Protein AF-A0A290HMY0-F1 (afdb_monomer)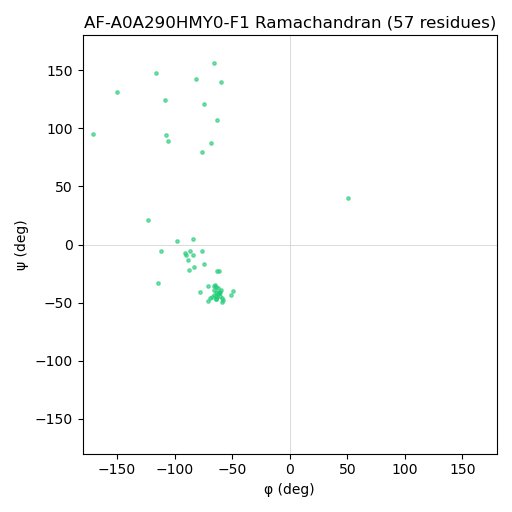

Solvent-accessible surface area (backbone atoms only — not comparable to full-atom values): 3808 Å² total; per-residue (Å²): 135,86,74,70,69,72,72,62,77,79,66,75,88,80,70,75,63,70,87,78,47,52,72,70,55,50,51,52,42,50,55,50,22,63,77,70,73,42,59,53,53,58,54,52,47,52,53,51,51,48,38,64,74,57,64,65,72,71,130

Structure (mmCIF, N/CA/C/O backbone):
data_AF-A0A290HMY0-F1
#
_entry.id   AF-A0A290HMY0-F1
#
loop_
_atom_site.group_PDB
_atom_site.id
_atom_site.type_symbol
_atom_site.label_atom_id
_atom_site.label_alt_id
_atom_site.label_comp_id
_atom_site.label_asym_id
_atom_site.label_entity_id
_atom_site.label_seq_id
_atom_site.pdbx_PDB_ins_code
_atom_site.Cartn_x
_atom_site.Cartn_y
_atom_site.Cartn_z
_atom_site.occupancy
_atom_site.B_iso_or_equiv
_atom_site.auth_seq_id
_atom_site.auth_comp_id
_atom_site.auth_asym_id
_atom_site.auth_atom_id
_atom_site.pdbx_PDB_model_num
ATOM 1 N N . MET A 1 1 ? -16.348 6.542 -34.256 1.00 45.97 1 MET A N 1
ATOM 2 C CA . MET A 1 1 ? -15.545 5.951 -33.157 1.00 45.97 1 MET A CA 1
ATOM 3 C C . MET A 1 1 ? -14.495 6.920 -32.580 1.00 45.97 1 MET A C 1
ATOM 5 O O . MET A 1 1 ? -13.625 6.489 -31.843 1.00 45.97 1 MET A O 1
ATOM 9 N N . GLU A 1 2 ? -14.563 8.235 -32.837 1.00 47.47 2 GLU A N 1
ATOM 10 C CA . GLU A 1 2 ? -13.436 9.150 -32.544 1.00 47.47 2 GLU A CA 1
ATOM 11 C C . GLU A 1 2 ? -13.526 9.945 -31.224 1.00 47.47 2 GLU A C 1
ATOM 13 O O . GLU A 1 2 ? -12.655 10.756 -30.925 1.00 47.47 2 GLU A O 1
ATOM 18 N N . LYS A 1 3 ? -14.564 9.733 -30.401 1.00 52.91 3 LYS A N 1
ATOM 19 C CA . LYS A 1 3 ? -14.768 10.512 -29.159 1.00 52.91 3 LYS A CA 1
ATOM 20 C C . LYS A 1 3 ? -14.591 9.733 -27.852 1.00 52.91 3 LYS A C 1
ATOM 22 O O . LYS A 1 3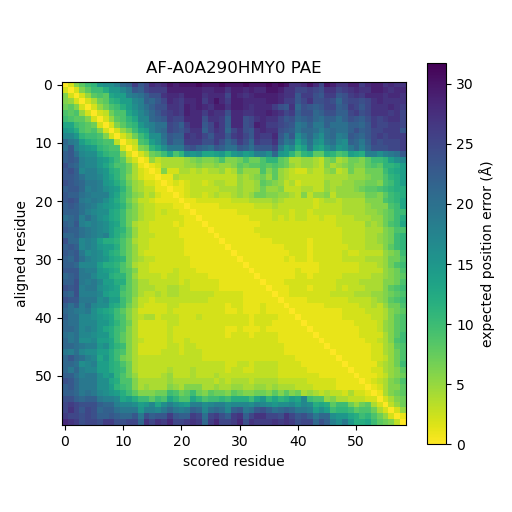 ? -14.581 10.357 -26.795 1.00 52.91 3 LYS A O 1
ATOM 27 N N . LEU A 1 4 ? -14.391 8.412 -27.895 1.00 46.94 4 LEU A N 1
ATOM 28 C CA . LEU A 1 4 ? -14.246 7.602 -26.674 1.00 46.94 4 LEU A CA 1
ATOM 29 C C . LEU A 1 4 ? -12.800 7.525 -26.152 1.00 46.94 4 LEU A C 1
ATOM 31 O O . LEU A 1 4 ? -12.577 7.306 -24.967 1.00 46.94 4 LEU A O 1
ATOM 35 N N . THR A 1 5 ? -11.805 7.763 -27.008 1.00 50.06 5 THR A N 1
ATOM 36 C CA . THR A 1 5 ? -10.380 7.585 -26.673 1.00 50.06 5 THR A CA 1
ATOM 37 C C . THR A 1 5 ? -9.749 8.785 -25.965 1.00 50.06 5 THR A C 1
ATOM 39 O O . THR A 1 5 ? -8.639 8.679 -25.450 1.00 50.06 5 THR A O 1
ATOM 42 N N . LYS A 1 6 ? -10.446 9.928 -25.868 1.00 42.69 6 LYS A N 1
ATOM 43 C CA . LYS A 1 6 ? -9.923 11.122 -25.177 1.00 42.69 6 LYS A CA 1
ATOM 44 C C . LYS A 1 6 ? -10.117 11.107 -23.657 1.00 42.69 6 LYS A C 1
ATOM 46 O O . LYS A 1 6 ? -9.388 11.813 -22.972 1.00 42.69 6 LYS A O 1
ATOM 51 N N . LYS A 1 7 ? -11.029 10.290 -23.113 1.00 43.91 7 LYS A N 1
ATOM 52 C CA . LYS A 1 7 ? -11.220 10.163 -21.651 1.00 43.91 7 LYS A CA 1
ATOM 53 C C . LYS A 1 7 ? -10.331 9.109 -20.985 1.00 43.91 7 LYS A C 1
ATOM 55 O O . LYS A 1 7 ? -10.188 9.138 -19.773 1.00 43.91 7 LYS A O 1
ATOM 60 N N . ILE A 1 8 ? -9.690 8.235 -21.763 1.00 49.16 8 ILE A N 1
ATOM 61 C CA . ILE A 1 8 ? -8.785 7.191 -21.244 1.00 49.16 8 ILE A CA 1
ATOM 62 C C . ILE A 1 8 ? -7.346 7.730 -21.082 1.00 49.16 8 ILE A C 1
ATOM 64 O O . ILE A 1 8 ? -6.481 7.072 -20.525 1.00 49.16 8 ILE A O 1
ATOM 68 N N . LYS A 1 9 ? -7.072 8.967 -21.519 1.00 40.53 9 LYS A N 1
ATOM 69 C CA . LYS A 1 9 ? -5.733 9.580 -21.460 1.00 40.53 9 LYS A CA 1
ATOM 70 C C . LYS A 1 9 ? -5.377 10.243 -20.118 1.00 40.53 9 LYS A C 1
ATOM 72 O O . LYS A 1 9 ? -4.324 10.861 -20.031 1.00 40.53 9 LYS A O 1
ATOM 77 N N . ALA A 1 10 ? -6.231 10.136 -19.096 1.00 45.66 10 ALA A N 1
ATOM 78 C CA . ALA A 1 10 ? -6.069 10.822 -17.804 1.00 45.66 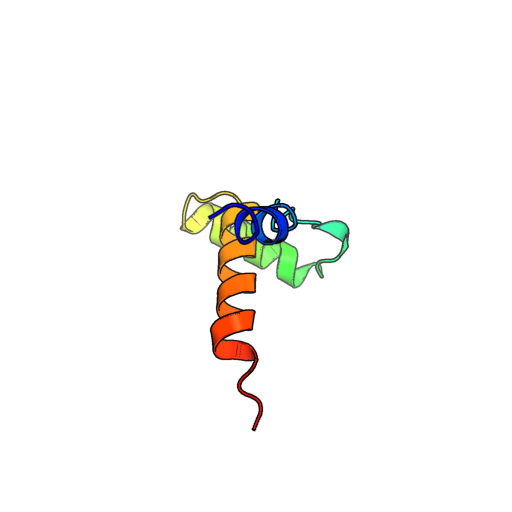10 ALA A CA 1
ATOM 79 C C . ALA A 1 10 ? -6.053 9.875 -16.583 1.00 45.66 10 ALA A C 1
ATOM 81 O O . ALA A 1 10 ? -6.336 10.284 -15.461 1.00 45.66 10 ALA A O 1
ATOM 82 N N . SER A 1 11 ? -5.756 8.593 -16.777 1.00 46.06 11 SER A N 1
ATOM 83 C CA . SER A 1 11 ? -5.618 7.602 -15.702 1.00 46.06 11 SER A CA 1
ATOM 84 C C . SER A 1 11 ? -4.608 6.558 -16.172 1.00 46.06 11 SER A C 1
ATOM 86 O O . SER A 1 11 ? -4.728 6.070 -17.284 1.00 46.06 11 SER A O 1
ATOM 88 N N . SER A 1 12 ? -3.592 6.141 -15.434 1.00 52.50 12 SER A N 1
ATOM 89 C CA . SER A 1 12 ? -3.244 6.397 -14.048 1.00 52.50 12 SER A CA 1
ATOM 90 C C . SER A 1 12 ? -1.842 5.805 -13.886 1.00 52.50 12 SER A C 1
ATOM 92 O O . SER A 1 12 ? -1.714 4.598 -13.687 1.00 52.50 12 SER A O 1
ATOM 94 N N . GLU A 1 13 ? -0.779 6.602 -14.016 1.00 61.50 13 GLU A N 1
ATOM 95 C CA . GLU A 1 13 ? 0.491 6.213 -13.394 1.00 61.50 13 GLU A CA 1
ATOM 96 C C . GLU A 1 13 ? 0.244 6.318 -11.887 1.00 61.50 13 GLU A C 1
ATOM 98 O O . GLU A 1 13 ? 0.368 7.388 -11.294 1.00 61.50 13 GLU A O 1
ATOM 103 N N . PHE A 1 14 ? -0.258 5.236 -11.287 1.00 72.88 14 PHE A N 1
ATOM 104 C CA . PHE A 1 14 ? -0.333 5.125 -9.839 1.00 72.88 14 PHE A CA 1
ATOM 105 C C . PHE A 1 14 ? 1.108 5.162 -9.340 1.00 72.88 14 PHE A C 1
ATOM 107 O O . PHE A 1 14 ? 1.853 4.217 -9.574 1.00 72.88 14 PHE A O 1
ATOM 114 N N . ARG A 1 15 ? 1.493 6.280 -8.726 1.00 81.69 15 ARG A N 1
ATOM 115 C CA . ARG A 1 15 ? 2.806 6.453 -8.115 1.00 81.69 15 ARG A CA 1
ATOM 116 C C . ARG A 1 15 ? 2.641 6.448 -6.613 1.00 81.69 15 ARG A C 1
ATOM 118 O O . ARG A 1 15 ? 1.858 7.233 -6.069 1.00 81.69 15 ARG A O 1
ATOM 125 N N . LEU A 1 16 ? 3.370 5.559 -5.961 1.00 85.19 16 LEU A N 1
ATOM 126 C CA . LEU A 1 16 ? 3.404 5.505 -4.511 1.00 85.19 16 LEU A CA 1
ATOM 127 C C . LEU A 1 16 ? 4.248 6.671 -3.971 1.00 85.19 16 LEU A C 1
ATOM 129 O O . LEU A 1 16 ? 5.429 6.783 -4.276 1.00 85.19 16 LEU A O 1
ATOM 133 N N . ASP A 1 17 ? 3.644 7.523 -3.143 1.00 87.69 17 ASP A N 1
ATOM 134 C CA . ASP A 1 17 ? 4.344 8.580 -2.404 1.00 87.69 17 ASP A CA 1
ATOM 135 C C . ASP A 1 17 ? 4.451 8.187 -0.924 1.00 87.69 17 ASP A C 1
ATOM 137 O O . ASP A 1 17 ? 3.563 8.481 -0.117 1.00 87.69 17 ASP A O 1
ATOM 141 N N . GLU A 1 18 ? 5.530 7.482 -0.569 1.00 85.38 18 GLU A N 1
ATOM 142 C CA . GLU A 1 18 ? 5.753 6.951 0.786 1.00 85.38 18 GLU A CA 1
ATOM 143 C C . GLU A 1 18 ? 5.832 8.058 1.852 1.00 85.38 18 GLU A C 1
ATOM 145 O O . GLU A 1 18 ? 5.505 7.811 3.013 1.00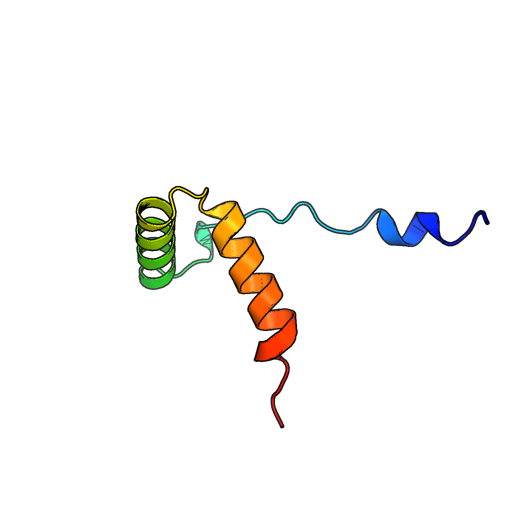 85.38 18 GLU A O 1
ATOM 150 N N . SER A 1 19 ? 6.161 9.300 1.468 1.00 88.88 19 SER A N 1
ATOM 151 C CA . SER A 1 19 ? 6.245 10.442 2.393 1.00 88.88 19 SER A CA 1
ATOM 152 C C . SER A 1 19 ? 4.908 10.798 3.054 1.00 88.88 19 SER A C 1
ATOM 154 O O . SER A 1 19 ? 4.880 11.386 4.135 1.00 88.88 19 SER A O 1
ATOM 156 N N . LYS A 1 20 ? 3.792 10.417 2.424 1.00 88.38 20 LYS A N 1
ATOM 157 C CA . LYS A 1 20 ? 2.432 10.634 2.937 1.00 88.38 20 LYS A CA 1
ATOM 158 C C . LYS A 1 20 ? 1.925 9.484 3.800 1.00 88.38 20 LYS A C 1
ATOM 160 O O . LYS A 1 20 ? 0.856 9.600 4.400 1.00 88.38 20 LYS A O 1
ATOM 165 N N . LEU A 1 21 ? 2.650 8.370 3.842 1.00 89.50 21 LEU A N 1
ATOM 166 C CA . LEU A 1 21 ? 2.290 7.224 4.661 1.00 89.50 21 LEU A CA 1
ATOM 167 C C . LEU A 1 21 ? 2.748 7.440 6.101 1.00 89.50 21 LEU A C 1
ATOM 169 O O . LEU A 1 21 ? 3.832 7.956 6.359 1.00 89.50 21 LEU A O 1
ATOM 173 N N . SER A 1 22 ? 1.931 6.994 7.054 1.00 94.19 22 SER A N 1
ATOM 174 C CA . SER A 1 22 ? 2.383 6.869 8.438 1.00 94.19 22 SER A CA 1
ATOM 175 C C . SER A 1 22 ? 3.474 5.801 8.541 1.00 94.19 22 SER A C 1
ATOM 177 O O . SER A 1 22 ? 3.501 4.865 7.741 1.00 94.19 22 SER A O 1
ATOM 179 N N . LEU A 1 23 ? 4.320 5.884 9.574 1.00 94.62 23 LEU A N 1
ATOM 180 C CA . LEU A 1 23 ? 5.371 4.890 9.825 1.00 94.62 23 LEU A CA 1
ATOM 181 C C . LEU A 1 23 ? 4.816 3.455 9.815 1.00 94.62 23 LEU A C 1
ATOM 183 O O . LEU A 1 23 ? 5.365 2.578 9.164 1.00 94.62 23 LEU A O 1
ATOM 187 N N . LYS A 1 24 ? 3.657 3.242 10.451 1.00 95.25 24 LYS A N 1
ATOM 188 C CA . LYS A 1 24 ? 2.978 1.939 10.477 1.00 95.25 24 LYS A CA 1
ATOM 189 C C . LYS A 1 24 ? 2.587 1.444 9.079 1.00 95.25 24 LYS A C 1
ATOM 191 O O . LYS A 1 24 ? 2.708 0.257 8.802 1.00 95.25 24 LYS A O 1
ATOM 196 N N . ALA A 1 25 ? 2.091 2.331 8.216 1.00 93.50 25 ALA A N 1
ATOM 197 C CA . ALA A 1 25 ? 1.709 1.966 6.855 1.00 93.50 25 ALA A CA 1
ATOM 198 C C . ALA A 1 25 ? 2.935 1.660 5.979 1.00 93.50 25 ALA A C 1
ATOM 200 O O . ALA A 1 25 ? 2.872 0.740 5.171 1.00 93.50 25 ALA A O 1
ATOM 201 N N . GLN A 1 26 ? 4.045 2.382 6.171 1.00 94.81 26 GLN A N 1
ATOM 202 C CA . GLN A 1 26 ? 5.313 2.094 5.493 1.00 94.81 26 GLN A CA 1
ATOM 203 C C . GLN A 1 26 ? 5.865 0.722 5.897 1.00 94.81 26 GLN A C 1
ATOM 205 O O . GLN A 1 26 ? 6.206 -0.070 5.022 1.00 94.81 26 GLN A O 1
ATOM 210 N N . THR A 1 27 ? 5.886 0.411 7.200 1.00 96.00 27 THR A N 1
ATOM 211 C CA . THR A 1 27 ? 6.331 -0.899 7.707 1.00 96.00 27 THR A CA 1
ATOM 212 C C . THR A 1 27 ? 5.485 -2.032 7.137 1.00 96.00 27 THR A C 1
ATOM 214 O O . THR A 1 27 ? 6.035 -2.960 6.557 1.00 96.00 27 THR A O 1
ATOM 217 N N . LEU A 1 28 ? 4.154 -1.916 7.202 1.00 96.12 28 LEU A N 1
ATOM 218 C CA . LEU A 1 28 ? 3.259 -2.943 6.664 1.00 96.12 28 LEU A CA 1
ATOM 219 C C . LEU A 1 28 ? 3.471 -3.155 5.157 1.00 96.12 28 LEU A C 1
ATOM 221 O O . LEU A 1 28 ? 3.431 -4.280 4.666 1.00 96.12 28 LEU A O 1
ATOM 225 N N . LEU A 1 29 ? 3.694 -2.073 4.408 1.00 95.50 29 LEU A N 1
ATOM 226 C CA . LEU A 1 29 ? 3.942 -2.152 2.973 1.00 95.50 29 LEU A CA 1
ATOM 227 C C . LEU A 1 29 ? 5.264 -2.859 2.651 1.00 95.50 29 LEU A C 1
ATOM 229 O O . LEU A 1 29 ? 5.350 -3.576 1.655 1.00 95.50 29 LEU A O 1
ATOM 233 N N . GLU A 1 30 ? 6.283 -2.665 3.485 1.00 96.44 30 GLU A N 1
ATOM 234 C CA . GLU A 1 30 ? 7.565 -3.353 3.371 1.00 96.44 30 GLU A CA 1
ATOM 235 C C . GLU A 1 30 ? 7.461 -4.842 3.708 1.00 96.44 30 GLU A C 1
ATOM 237 O O . GLU A 1 30 ? 7.927 -5.663 2.919 1.00 96.44 30 GLU A O 1
ATOM 242 N N . GLU A 1 31 ? 6.778 -5.193 4.800 1.00 97.69 31 GLU A N 1
ATOM 243 C CA . GLU A 1 31 ? 6.521 -6.587 5.186 1.00 97.69 31 GLU A CA 1
ATOM 244 C C . GLU A 1 31 ? 5.780 -7.341 4.072 1.00 97.69 31 GLU A C 1
ATOM 246 O O . GLU A 1 31 ? 6.219 -8.406 3.637 1.00 97.69 31 GLU A O 1
ATOM 251 N N . LEU A 1 32 ? 4.711 -6.748 3.526 1.00 96.88 32 LEU A N 1
ATOM 252 C CA . LEU A 1 32 ? 3.951 -7.337 2.417 1.00 96.88 32 LEU A CA 1
ATOM 253 C C . LEU A 1 32 ? 4.776 -7.440 1.128 1.00 96.88 32 LEU A C 1
ATOM 255 O O . LEU A 1 32 ? 4.612 -8.388 0.360 1.00 96.88 32 LEU A O 1
ATOM 259 N N . SER A 1 33 ? 5.657 -6.471 0.870 1.00 96.81 33 SER A N 1
ATOM 260 C CA . SER A 1 33 ? 6.550 -6.497 -0.294 1.00 96.81 33 SER A CA 1
ATOM 261 C C . SER A 1 33 ? 7.521 -7.670 -0.233 1.00 96.81 33 SER A C 1
ATOM 263 O O . SER A 1 33 ? 7.732 -8.335 -1.250 1.00 96.81 33 SER A O 1
ATOM 265 N N . GLN A 1 34 ? 8.057 -7.958 0.955 1.00 97.62 34 GLN A N 1
ATOM 266 C CA . GLN A 1 34 ? 8.935 -9.101 1.185 1.00 97.62 34 GLN A CA 1
ATOM 267 C C . GLN A 1 34 ? 8.177 -10.428 1.127 1.00 97.62 34 GLN A C 1
ATOM 269 O O . GLN A 1 34 ? 8.603 -11.326 0.408 1.00 97.62 34 GLN A O 1
ATOM 274 N N . GLU A 1 35 ? 7.043 -10.543 1.823 1.00 97.69 35 GLU A N 1
ATOM 275 C CA . GLU A 1 35 ? 6.265 -11.787 1.895 1.00 97.69 35 GLU A CA 1
ATOM 276 C C . GLU A 1 35 ? 5.730 -12.227 0.524 1.00 97.69 35 GLU A C 1
ATOM 278 O O . GLU A 1 35 ? 5.787 -13.406 0.174 1.00 97.69 35 GLU A O 1
ATOM 283 N N . LEU A 1 36 ? 5.238 -11.278 -0.277 1.00 96.19 36 LEU A N 1
ATOM 284 C CA . LEU A 1 36 ? 4.632 -11.568 -1.579 1.00 96.19 36 LEU A CA 1
ATOM 285 C C . LEU A 1 36 ? 5.638 -11.535 -2.735 1.00 96.19 36 LEU A C 1
ATOM 287 O O . LEU A 1 36 ? 5.273 -11.868 -3.863 1.00 96.19 36 LEU A O 1
ATOM 291 N N . HIS A 1 37 ? 6.880 -11.110 -2.481 1.00 96.25 37 HIS A N 1
ATOM 292 C CA . HIS A 1 37 ? 7.882 -10.806 -3.508 1.00 96.25 37 HIS A CA 1
ATOM 293 C C . HIS A 1 37 ? 7.356 -9.855 -4.600 1.00 96.25 37 HIS A C 1
ATOM 295 O O . HIS A 1 37 ? 7.630 -10.023 -5.791 1.00 96.25 37 HIS A O 1
ATOM 301 N N . LEU A 1 38 ? 6.581 -8.845 -4.196 1.00 94.56 38 LEU A N 1
ATOM 302 C CA . LEU A 1 38 ? 5.996 -7.849 -5.094 1.00 94.56 38 LEU A CA 1
ATOM 303 C C . LEU A 1 38 ? 6.544 -6.453 -4.789 1.00 94.56 38 LEU A C 1
ATOM 305 O O . LEU A 1 38 ? 6.780 -6.130 -3.624 1.00 94.56 38 LEU A O 1
ATOM 309 N N . PRO A 1 39 ? 6.691 -5.572 -5.797 1.00 94.81 39 PRO A N 1
ATOM 310 C CA . PRO A 1 39 ? 7.044 -4.180 -5.549 1.00 94.81 39 PRO A CA 1
ATOM 311 C C . PRO A 1 39 ? 6.000 -3.479 -4.668 1.00 94.81 39 PRO A C 1
ATOM 313 O O . PRO A 1 39 ? 4.795 -3.630 -4.890 1.00 94.81 39 PRO A O 1
ATOM 316 N N . LYS A 1 40 ? 6.459 -2.636 -3.733 1.00 93.75 40 LYS A N 1
ATOM 317 C CA . LYS A 1 40 ? 5.602 -1.810 -2.858 1.00 93.75 40 LYS A CA 1
ATOM 318 C C . LYS A 1 40 ? 4.524 -1.046 -3.642 1.00 93.75 40 LYS A C 1
ATOM 320 O O . LYS A 1 40 ? 3.371 -0.990 -3.228 1.00 93.75 40 LYS A O 1
ATOM 325 N N . GLU A 1 41 ? 4.868 -0.514 -4.815 1.00 93.00 41 GLU A N 1
ATOM 326 C CA . GLU A 1 41 ? 3.932 0.227 -5.671 1.00 93.00 41 GLU A CA 1
ATOM 327 C C . GLU A 1 41 ? 2.770 -0.638 -6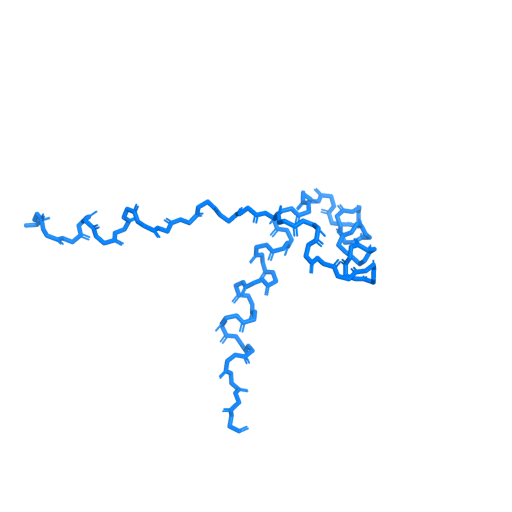.187 1.00 93.00 41 GLU A C 1
ATOM 329 O O . GLU A 1 41 ? 1.628 -0.179 -6.235 1.00 93.00 41 GLU A O 1
ATOM 334 N N . VAL A 1 42 ? 3.025 -1.914 -6.498 1.00 93.12 42 VAL A N 1
ATOM 335 C CA . VAL A 1 42 ? 1.985 -2.864 -6.923 1.00 93.12 42 VAL A CA 1
ATOM 336 C C . VAL A 1 42 ? 1.034 -3.161 -5.767 1.00 93.12 42 VAL A C 1
ATOM 338 O O . VAL A 1 42 ? -0.183 -3.121 -5.944 1.00 93.12 42 VAL A O 1
ATOM 341 N N . ILE A 1 43 ? 1.571 -3.399 -4.570 1.00 94.56 43 ILE A N 1
ATOM 342 C CA . ILE A 1 43 ? 0.769 -3.671 -3.368 1.00 94.56 43 ILE A CA 1
ATOM 343 C C . ILE A 1 43 ? -0.093 -2.459 -3.011 1.00 94.56 43 ILE A C 1
ATOM 345 O O . ILE A 1 43 ? -1.294 -2.595 -2.772 1.00 94.56 43 ILE A O 1
ATOM 349 N N . ALA A 1 44 ? 0.489 -1.261 -3.040 1.00 92.19 44 ALA A N 1
ATOM 350 C CA . ALA A 1 44 ? -0.236 -0.025 -2.782 1.00 92.19 44 ALA A CA 1
ATOM 351 C C . ALA A 1 44 ? -1.349 0.218 -3.815 1.00 92.19 44 ALA A C 1
ATOM 353 O O . ALA A 1 44 ? -2.443 0.653 -3.445 1.00 92.19 44 ALA A O 1
ATOM 354 N N . LYS A 1 45 ? -1.117 -0.125 -5.089 1.00 91.75 45 LYS A N 1
ATOM 355 C CA . LYS A 1 45 ? -2.143 -0.055 -6.135 1.00 91.75 45 LYS A CA 1
ATOM 356 C C . LYS A 1 45 ? -3.297 -1.019 -5.859 1.00 91.75 45 LYS A C 1
ATOM 358 O O . LYS A 1 45 ? -4.452 -0.605 -5.913 1.00 91.75 45 LYS A O 1
ATOM 363 N N . ILE A 1 46 ? -2.995 -2.272 -5.509 1.00 92.00 46 ILE A N 1
ATOM 364 C CA . ILE A 1 46 ? -4.009 -3.277 -5.150 1.00 92.00 46 ILE A CA 1
ATOM 365 C C . ILE A 1 46 ? -4.840 -2.791 -3.957 1.00 92.00 46 ILE A C 1
ATOM 367 O O . ILE A 1 46 ? -6.068 -2.840 -4.003 1.00 92.00 46 ILE A O 1
ATOM 371 N N . ALA A 1 47 ? -4.193 -2.268 -2.912 1.00 90.38 47 ALA A N 1
ATOM 372 C CA . ALA A 1 47 ? -4.877 -1.730 -1.740 1.00 90.38 47 ALA A CA 1
ATOM 373 C C . ALA A 1 47 ? -5.789 -0.541 -2.094 1.00 90.38 47 ALA A C 1
ATOM 375 O O . ALA A 1 47 ? -6.926 -0.467 -1.621 1.00 90.38 47 ALA A O 1
ATOM 376 N N . PHE A 1 48 ? -5.324 0.367 -2.959 1.00 87.94 48 PHE A N 1
ATOM 377 C CA . PHE A 1 48 ? -6.113 1.501 -3.440 1.00 87.94 48 PHE A CA 1
ATOM 378 C C . PHE A 1 48 ? -7.340 1.058 -4.253 1.00 87.94 48 PHE A C 1
ATOM 380 O O . PHE A 1 48 ? -8.449 1.561 -4.040 1.00 87.94 48 PHE A O 1
ATOM 387 N N . GLU A 1 49 ? -7.168 0.094 -5.158 1.00 89.31 49 GLU A N 1
ATOM 388 C CA . GLU A 1 49 ? -8.264 -0.461 -5.956 1.00 89.31 49 GLU A CA 1
ATOM 389 C C . GLU A 1 49 ? -9.272 -1.204 -5.070 1.00 89.31 49 GLU A C 1
ATOM 391 O O . GLU A 1 49 ? -10.476 -0.968 -5.182 1.00 89.31 49 GLU A O 1
ATOM 396 N N . ALA A 1 50 ? -8.800 -2.013 -4.118 1.00 89.00 50 ALA A N 1
ATOM 397 C CA 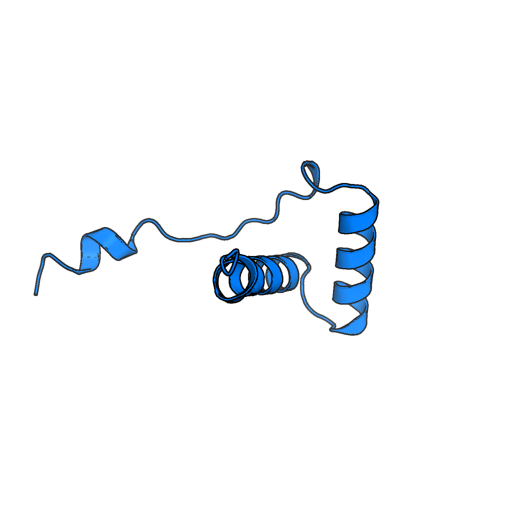. ALA A 1 50 ? -9.648 -2.706 -3.153 1.00 89.00 50 ALA A CA 1
ATOM 398 C C . ALA A 1 50 ? -10.454 -1.724 -2.286 1.00 89.00 50 ALA A C 1
ATOM 400 O O . ALA A 1 50 ? -11.663 -1.894 -2.119 1.00 89.00 50 ALA A O 1
ATOM 401 N N . TYR A 1 51 ? -9.830 -0.655 -1.783 1.00 85.50 51 TYR A N 1
ATOM 402 C CA . TYR A 1 51 ? -10.542 0.404 -1.063 1.00 85.50 51 TYR A CA 1
ATOM 403 C C . TYR A 1 51 ? -11.590 1.092 -1.947 1.00 85.50 51 TYR A C 1
ATOM 405 O O . TYR A 1 51 ? -12.711 1.349 -1.510 1.00 85.50 51 TYR A O 1
ATOM 413 N N . THR A 1 52 ? -11.262 1.357 -3.209 1.00 85.81 52 THR A N 1
ATOM 414 C CA . THR A 1 52 ? -12.195 1.998 -4.144 1.00 85.81 52 THR A CA 1
ATOM 415 C C . THR A 1 52 ? -13.401 1.106 -4.449 1.00 85.81 52 THR A C 1
ATOM 417 O O . THR A 1 52 ? -14.524 1.607 -4.521 1.00 85.81 52 THR A O 1
ATOM 420 N N . LEU A 1 53 ? -13.184 -0.203 -4.599 1.00 85.69 53 LEU A N 1
ATOM 421 C CA . LEU A 1 53 ? -14.225 -1.180 -4.926 1.00 85.69 53 LEU A CA 1
ATOM 422 C C . LEU A 1 53 ? -15.085 -1.564 -3.716 1.00 85.69 53 LEU A C 1
ATOM 424 O O . LEU A 1 53 ? -16.303 -1.687 -3.841 1.00 85.69 53 LEU A O 1
ATOM 428 N N . PHE A 1 54 ? -14.465 -1.746 -2.550 1.00 83.44 54 PHE A N 1
ATOM 429 C CA . PHE A 1 54 ? -15.122 -2.312 -1.368 1.00 83.44 54 PHE A CA 1
ATOM 430 C C . PHE A 1 54 ? -15.237 -1.320 -0.208 1.00 83.44 54 PHE A C 1
ATOM 432 O O . PHE A 1 54 ? -16.233 -1.330 0.510 1.00 83.44 54 PHE A O 1
ATOM 439 N N . GLY A 1 55 ? -14.265 -0.423 -0.044 1.00 68.06 55 GLY A N 1
ATOM 440 C CA . GLY A 1 55 ? -14.229 0.577 1.032 1.00 68.06 55 GLY A CA 1
ATOM 441 C C . GLY A 1 55 ? -15.199 1.749 0.848 1.00 68.06 55 GLY A C 1
ATOM 442 O O . GLY A 1 55 ? -15.521 2.430 1.819 1.00 68.06 55 GLY A O 1
ATOM 443 N N . LYS A 1 56 ? -15.719 1.967 -0.370 1.00 62.12 56 LYS A N 1
ATOM 444 C CA . LYS A 1 56 ? -16.786 2.949 -0.637 1.00 62.12 56 LYS A CA 1
ATOM 445 C C . LYS A 1 56 ? -18.185 2.498 -0.201 1.00 62.12 56 LYS A C 1
ATOM 447 O O . LYS A 1 56 ? -19.104 3.312 -0.253 1.00 62.12 56 LYS A O 1
ATOM 452 N N . LYS A 1 57 ? -18.364 1.253 0.260 1.00 56.22 57 LYS A N 1
ATOM 453 C CA . LYS A 1 57 ? -19.587 0.844 0.966 1.00 56.22 57 LYS A CA 1
ATOM 454 C C . LYS A 1 57 ? -19.553 1.382 2.401 1.00 56.22 57 LYS A C 1
ATOM 456 O O . LYS A 1 57 ? -19.219 0.663 3.336 1.00 56.22 57 LYS A O 1
ATOM 461 N N . LYS A 1 58 ? -19.881 2.662 2.553 1.00 53.19 58 LYS A N 1
ATOM 462 C CA . LYS A 1 58 ? -20.503 3.191 3.769 1.00 53.19 58 LYS A CA 1
ATOM 463 C C . LYS A 1 58 ? -21.954 3.498 3.417 1.00 53.19 58 LYS A C 1
ATOM 465 O O . LYS A 1 58 ? -22.223 4.544 2.831 1.00 53.19 58 LYS A O 1
ATOM 470 N N . ASP A 1 59 ? -22.819 2.530 3.697 1.00 48.44 59 ASP A N 1
ATOM 471 C CA . ASP A 1 59 ? -24.110 2.833 4.319 1.00 48.44 59 ASP A CA 1
ATOM 472 C C . ASP A 1 59 ? -23.826 3.023 5.818 1.00 48.44 59 ASP A C 1
ATOM 474 O O . ASP A 1 59 ? -23.003 2.231 6.347 1.00 48.44 59 ASP A O 1
#

Mean predicted aligned error: 9.93 Å

Secondary structure (DSSP, 8-state):
--SSTTSGGG-------GGGS-HHHHHHHHHHHHHHT--HHHHHHHHHHHIIIIIT---

Radius of gyration: 15.17 Å; Cα contacts (8 Å, |Δi|>4): 23; chains: 1; bounding box: 33×23×44 Å

pLDDT: mean 79.07, std 19.67, range [40.53, 97.69]

Sequence (59 aa):
MEKLTKKIKASSEFRLDESKLSLKAQTLLEELSQELHLPKEVIAKIAFEAYTLFGKKKD

Foldseek 3Di:
DPPPVVVVVPDDPQDDDCVPDDPVRNVVLVVCCVVVVHDSSVVVVVVVVCCVVPVPPDD

Nearest PDB structures (foldseek):
  5x3t-assembly1_G  TM=6.836E-01  e=4.571E+00  Mycobacterium tuberculosis H37Rv
  1b28-assembly1_A  TM=4.743E-01  e=3.458E+00  Lederbergvirus P22

Organism: NCBI:txid1854492

=== Feature glossary ===
Reading guide. The protein is described through the following features:

Foldseek 3Di. A 3Di character summarizes, for each residue, the relative orientation of the Cα frame of its nearest spatial neighbor. Because it encodes fold topology rather than chemistry, 3Di alignments detect remote structural similarity that sequence alignment misses.

Contact-map, Ramachandran, and PAE plots. Plot images: a contact map (which residues are close in 3D, as an N×N binary image), a Ramachandran scatter (backbone torsion angles, revealing secondary-structure composition at a glance), and — for AlphaFold structures — a PAE heatmap (pairwise prediction confidence).

Radius of gyration, Cα contacts, bounding box. Radius of gyration (Rg) is the root-mean-square distance of Cα atoms from their centroid — a single number for overall size and compactness. A globular domain of N residues has Rg ≈ 2.2·N^0.38 Å; an extended or disordered chain has a much larger Rg. The Cα contact count is the number of residue pairs whose Cα atoms are within 8 Å and are more than four positions apart in sequence — a standard proxy for tertiary packing density. The bounding box is the smallest axis-aligned box enclosing all Cα atoms.

Secondary structure (8-state, DSSP). Eight-state secondary structure (DSSP): H is the canonical α-helix, G the tighter 3₁₀-helix, I the wider π-helix; E/B are β-structure, T and S are turns and bends, and '-' is everything else. DSSP derives these from the pattern of main-chain N–H···O=C hydrogen bon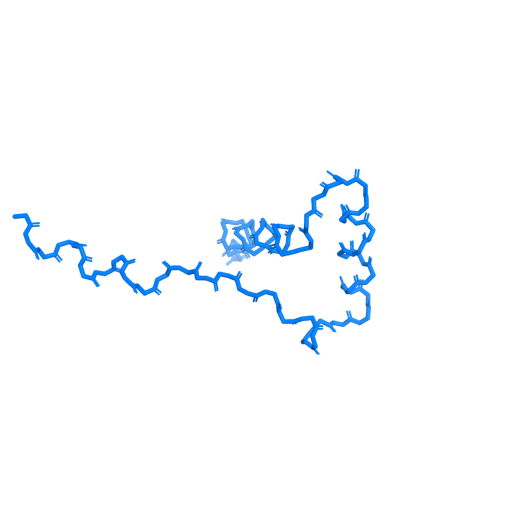ds, not from the sequence.

B-factor. B-factor (Debye–Waller factor) reflects atomic displacement in the crystal lattice. It is an experimental observable (units Å²), not a prediction; low values mean the atom is pinned down, high values mean it moves or is heterogeneous across the crystal.

pLDDT. pLDDT is the predicted lDDT-Cα score: AlphaFold's confidence that the local environment of each residue (all inter-atomic distances within 15 Å) is correctly placed. It is a per-residue number between 0 and 100, with higher meaning more reliable.

Nearest PDB structures. Nearest PDB neighbors are the top structural matches found by Foldseek when searching this structure against the entire Protein Data Bank. Each hit reports a TM-score (0 to 1; >0.5 almost always implies the same fold) and an E-value. These are *structural* homologs — they may share no detectable sequence similarity.

Solvent-accessible surface area. Accessible surface area quantifies burial. A residue with SASA near zero is packed into the hydrophobic core; one with SASA >100 Å² sits on the surface. Computed here via the Shrake–Rupley numerical algorithm with a 1.4 Å probe.

Rendered structure images. Structure images are PyMOL renders from six orthogonal camera directions. Cartoon representation draws helices as coils and strands as arrows; sticks shows the backbone as bonds; surface shows the solvent-excluded envelope. Rainbow coloring maps sequence position to hue (blue→red, N→C); chain coloring assigns a distinct color per polypeptide.

Backbone torsions (φ/ψ). φ (phi) and ψ (psi) are the two rotatable backbone dihedrals per residue: φ is the C(i-1)–N–Cα–C torsion, ψ is the N–Cα–C–N(i+1) torsion, both in degrees on (−180°, 180°]. α-helical residues cluster near (−60°, −45°); β-strand residues near (−120°, +130°). A Ramachandran plot is simply a scatter of (φ, ψ) for every residue.

Predicted aligned error. Predicted Aligned Error (PAE) is an AlphaFold confidence matrix: entry (i, j) is the expected error in the position of residue j, in ångströms, when the prediction is superimposed on the true structure at residue i. Low PAE within a block of residues means that block is internally rigid and well-predicted; high PAE between two blocks means their relative placement is uncertain even if each block individually is co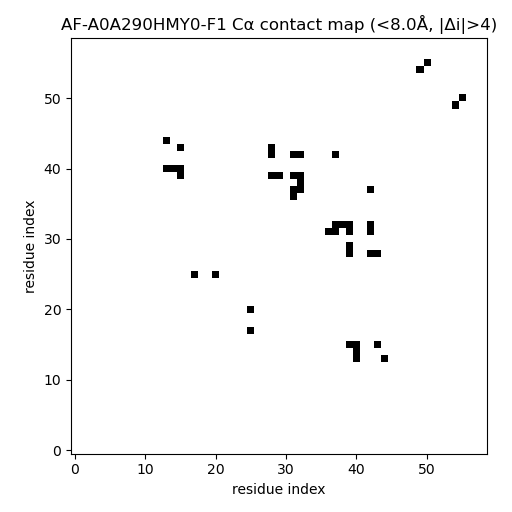nfident.

mmCIF coordinates. Structure coordinates are given as an mmCIF _atom_site loop: one row per atom with element, residue name, chain id, sequence number, and x/y/z position in Å. Only the four main-chain atoms per residue are included here; side chains are omitted to keep the record compact.

InterPro / GO / CATH / organism. Database cross-references. InterPro integrates a dozen domain/f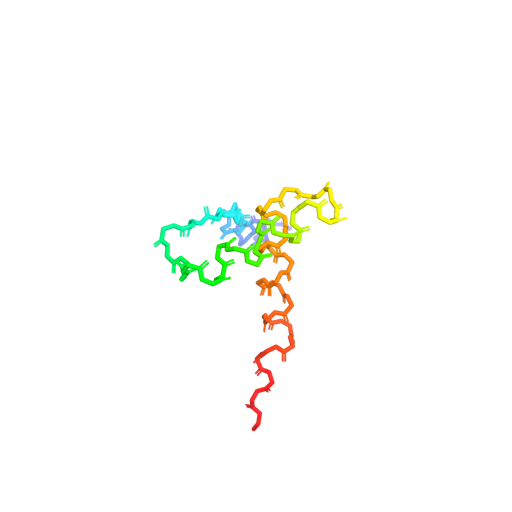amily signature databases into unified entries with residue-range hits. GO terms attach function/process/location labels with evidence codes. CATH codes position the fold in a four-level structural taxonomy. Organism is the NCBI-taxonomy species name.

Secondary structure (3-state, P-SEA). SS3 is a coarse helix/strand/coil call (letters a/b/c) made by the P-SEA algorithm from inter-Cα distances and dihedrals. It is less detailed than DSSP but needs only Cα positions.

Sequence. Sequence gives the chain of amino acids in standard one-letter code (A=alanine, C=cysteine, …, Y=tyrosine), read N→C. It is the only feature that is directly encoded by the gene; all structural features are derived from the folded form of this sequence.